Protein AF-A0A959T1G0-F1 (afdb_monomer_lite)

Foldseek 3Di:
DPDPDDDDDDDDAALAADDPVRLVVLLVVLLVCCVPVVDQAAEEEDPSSRDDDLSSLVSNVVSCVVSVHAYAYADALVCQPSNPPHPYYDYDPVSVCSNVVDPPD

pLDDT: mean 91.09, std 10.99, range [45.12, 98.69]

Sequence (105 aa):
ISGHQHIVRVDEETLRPLSPEEEDALLQRFRERLSADRPAVVVIEDYNKGVLTPRAIAGALEACREAGVPVTVDPKKENFFAYTGVALFKPNLKELREGLKTDLA

Structure (mmCIF, N/CA/C/O backbone):
data_AF-A0A959T1G0-F1
#
_entry.id   AF-A0A959T1G0-F1
#
loop_
_atom_site.group_PDB
_atom_site.id
_atom_site.type_symbol
_atom_site.label_atom_id
_atom_site.label_alt_id
_atom_site.label_comp_id
_atom_site.label_asym_id
_atom_site.label_entity_id
_atom_site.label_seq_id
_atom_site.pdbx_PDB_ins_code
_atom_site.Cartn_x
_atom_site.Cartn_y
_atom_site.Cartn_z
_atom_site.occupancy
_atom_site.B_iso_or_equiv
_atom_site.auth_seq_id
_atom_site.auth_comp_id
_atom_site.auth_asym_id
_atom_site.auth_atom_id
_atom_site.pdbx_PDB_model_num
ATOM 1 N N . ILE A 1 1 ? -7.577 -28.711 -37.985 1.00 45.12 1 ILE A N 1
ATOM 2 C CA . ILE A 1 1 ? -6.142 -28.344 -38.014 1.00 45.12 1 ILE A CA 1
ATOM 3 C C . ILE A 1 1 ? -6.087 -26.836 -37.833 1.00 45.12 1 ILE A C 1
ATOM 5 O O . ILE A 1 1 ? -6.418 -26.110 -38.758 1.00 45.12 1 ILE A O 1
ATOM 9 N N . SER A 1 2 ? -5.836 -26.386 -36.602 1.00 48.84 2 SER A N 1
ATOM 10 C CA . SER A 1 2 ? -5.649 -24.966 -36.300 1.00 48.84 2 SER A CA 1
ATOM 11 C C . SER A 1 2 ? -4.286 -24.564 -36.848 1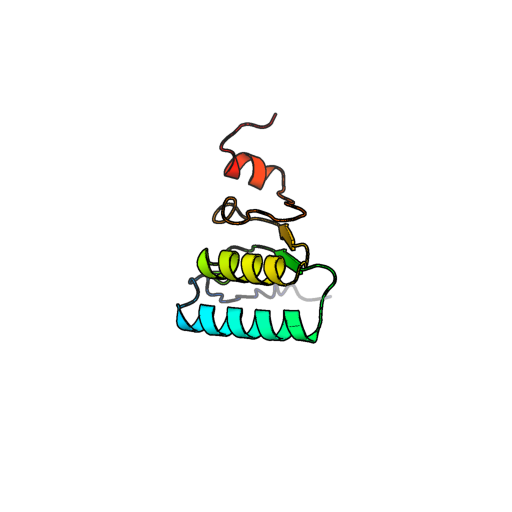.00 48.84 2 SER A C 1
ATOM 13 O O . SER A 1 2 ? -3.281 -25.145 -36.447 1.00 48.84 2 SER A O 1
ATOM 15 N N . GLY A 1 3 ? -4.262 -23.644 -37.810 1.00 54.28 3 GLY A N 1
ATOM 16 C CA . GLY A 1 3 ? -3.025 -23.123 -38.381 1.00 54.28 3 GLY A CA 1
ATOM 17 C C . GLY A 1 3 ? -2.161 -22.470 -37.303 1.00 54.28 3 GLY A C 1
ATOM 18 O O . GLY A 1 3 ? -2.670 -21.829 -36.387 1.00 54.28 3 GLY A O 1
ATOM 19 N N . HIS A 1 4 ? -0.853 -22.666 -37.421 1.00 60.41 4 HIS A N 1
ATOM 20 C CA . HIS A 1 4 ? 0.205 -22.169 -36.546 1.00 60.41 4 HIS A CA 1
ATOM 21 C C . HIS A 1 4 ? 0.347 -20.634 -36.587 1.00 60.41 4 HIS A C 1
ATOM 23 O O . HIS A 1 4 ? 1.380 -20.112 -36.995 1.00 60.41 4 HIS A O 1
ATOM 29 N N . GLN A 1 5 ? -0.684 -19.886 -36.195 1.00 66.56 5 GLN A N 1
ATOM 30 C CA . GLN A 1 5 ? -0.574 -18.445 -35.980 1.00 66.56 5 GLN A CA 1
ATOM 31 C C . GLN A 1 5 ? -0.402 -18.178 -34.488 1.00 66.56 5 GLN A C 1
ATOM 33 O O . GLN A 1 5 ? -1.352 -18.226 -33.711 1.00 66.56 5 GLN A O 1
ATOM 38 N N . HIS A 1 6 ? 0.836 -17.902 -34.081 1.00 71.50 6 HIS A N 1
ATOM 39 C CA . HIS A 1 6 ? 1.092 -17.272 -32.792 1.00 71.50 6 HIS A CA 1
ATOM 40 C C . HIS A 1 6 ? 0.564 -15.836 -32.867 1.00 71.50 6 HIS A C 1
ATOM 42 O O . HIS A 1 6 ? 1.132 -14.997 -33.562 1.00 71.50 6 HIS A O 1
ATOM 48 N N . ILE A 1 7 ? -0.545 -15.561 -32.181 1.00 77.38 7 ILE A N 1
ATOM 49 C CA . ILE A 1 7 ? -1.031 -14.195 -31.986 1.00 77.38 7 ILE A CA 1
ATOM 50 C C . ILE A 1 7 ? -0.140 -13.570 -30.913 1.00 77.38 7 ILE A C 1
ATOM 52 O O . ILE A 1 7 ? -0.236 -13.916 -29.737 1.00 77.38 7 ILE A O 1
ATOM 56 N N . VAL A 1 8 ? 0.762 -12.684 -31.327 1.00 79.88 8 VAL A N 1
ATOM 57 C CA . VAL A 1 8 ? 1.564 -11.879 -30.402 1.00 79.88 8 VAL A CA 1
ATOM 58 C C . VAL A 1 8 ? 0.730 -10.665 -30.007 1.00 79.88 8 VAL A C 1
ATOM 60 O O . VAL A 1 8 ? 0.335 -9.878 -30.866 1.00 79.88 8 VAL A O 1
ATOM 63 N N . ARG A 1 9 ? 0.446 -10.525 -28.710 1.00 84.00 9 ARG A N 1
ATOM 64 C CA . ARG A 1 9 ? -0.153 -9.317 -28.138 1.00 84.00 9 ARG A CA 1
ATOM 65 C C . ARG A 1 9 ? 0.969 -8.401 -27.661 1.00 84.00 9 ARG A C 1
ATOM 67 O O . ARG A 1 9 ? 1.876 -8.858 -26.971 1.00 84.00 9 ARG A O 1
ATOM 74 N N . VAL A 1 10 ? 0.896 -7.131 -28.038 1.00 83.00 10 VAL A N 1
ATOM 75 C CA . VAL A 1 10 ? 1.750 -6.069 -27.500 1.00 83.00 10 VAL A CA 1
ATOM 76 C C . VAL A 1 10 ? 0.834 -5.166 -26.689 1.00 83.00 10 VAL A C 1
ATOM 78 O O . VAL A 1 10 ? -0.057 -4.540 -27.256 1.00 83.00 10 VAL A O 1
ATOM 81 N N . ASP A 1 11 ? 1.014 -5.166 -25.372 1.00 83.88 11 ASP A N 1
ATOM 82 C CA . ASP A 1 11 ? 0.339 -4.232 -24.475 1.00 83.88 11 ASP A CA 1
ATOM 83 C C . ASP A 1 11 ? 1.302 -3.081 -24.173 1.00 83.88 11 ASP A C 1
ATOM 85 O O . ASP A 1 11 ? 2.467 -3.314 -23.841 1.00 83.88 11 ASP A O 1
ATOM 89 N N . GLU A 1 12 ? 0.822 -1.845 -24.285 1.00 86.69 12 GLU A N 1
ATOM 90 C CA . GLU A 1 12 ? 1.540 -0.667 -23.805 1.00 86.69 12 GLU A CA 1
ATOM 91 C C . GLU A 1 12 ? 0.997 -0.278 -22.432 1.00 86.69 12 GLU A C 1
ATOM 93 O O . GLU A 1 12 ? -0.207 -0.096 -22.245 1.00 86.69 12 GLU A O 1
ATOM 98 N N . GLU A 1 13 ? 1.893 -0.146 -21.462 1.00 86.69 13 GLU A N 1
ATOM 99 C CA . GLU A 1 13 ? 1.562 0.264 -20.103 1.00 86.69 13 GLU A CA 1
ATOM 100 C C . GLU A 1 13 ? 2.471 1.405 -19.649 1.00 86.69 13 GLU A C 1
ATOM 102 O O . GLU A 1 13 ? 3.617 1.531 -20.085 1.00 86.69 13 GLU A O 1
ATOM 107 N N . THR A 1 14 ? 1.957 2.247 -18.752 1.00 87.75 14 THR A N 1
ATOM 108 C CA . THR A 1 14 ? 2.746 3.296 -18.110 1.00 87.75 14 THR A CA 1
ATOM 109 C C . THR A 1 14 ? 3.059 2.902 -16.676 1.00 87.75 14 THR A C 1
ATOM 111 O O . THR A 1 14 ? 2.188 2.448 -15.941 1.00 87.75 14 THR A O 1
ATOM 114 N N . LEU A 1 15 ? 4.320 3.081 -16.292 1.00 91.50 15 LEU A N 1
ATOM 115 C CA . LEU A 1 15 ? 4.806 2.862 -14.928 1.00 91.50 15 LEU A CA 1
ATOM 116 C C . LEU A 1 15 ? 5.090 4.187 -14.217 1.00 91.50 15 LEU A C 1
ATOM 118 O O . LEU A 1 15 ? 5.700 4.201 -13.149 1.00 91.50 15 LEU A O 1
ATOM 122 N N . ARG A 1 16 ? 4.711 5.316 -14.836 1.00 94.75 16 ARG A N 1
ATOM 123 C CA . ARG A 1 16 ? 4.974 6.630 -14.259 1.00 94.75 16 ARG A CA 1
ATOM 124 C C . ARG A 1 16 ? 4.235 6.750 -12.921 1.00 94.75 16 ARG A C 1
ATOM 126 O O . ARG A 1 16 ? 3.072 6.349 -12.850 1.00 94.75 16 ARG A O 1
ATOM 133 N N . PRO A 1 17 ? 4.866 7.327 -11.889 1.00 94.81 17 PRO A N 1
ATOM 134 C CA . PRO A 1 17 ? 4.152 7.712 -10.684 1.00 94.81 17 PRO A CA 1
ATOM 135 C C . PRO A 1 17 ? 2.961 8.619 -11.012 1.00 94.81 17 PRO A C 1
ATOM 137 O O . PRO A 1 17 ? 2.999 9.381 -11.990 1.00 94.81 17 PRO A O 1
ATOM 140 N N . LEU A 1 18 ? 1.921 8.544 -10.186 1.00 96.50 18 LEU A N 1
ATOM 141 C CA . LEU A 1 18 ? 0.827 9.511 -10.230 1.00 96.50 18 LEU A CA 1
ATOM 142 C C . LEU A 1 18 ? 1.350 10.933 -9.999 1.00 96.50 18 LEU A C 1
ATOM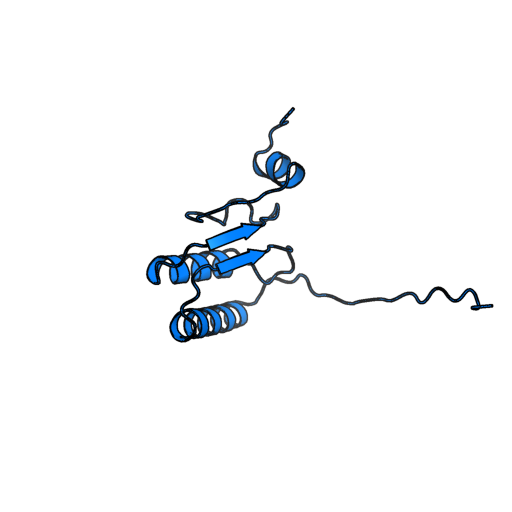 144 O O . LEU A 1 18 ? 2.284 11.151 -9.223 1.00 96.50 18 LEU A O 1
ATOM 148 N N . SER A 1 19 ? 0.740 11.905 -10.675 1.00 97.38 19 SER A N 1
ATOM 149 C CA . SER A 1 19 ? 0.932 13.316 -10.355 1.00 97.38 19 SER A CA 1
ATOM 150 C C . SER A 1 19 ? 0.261 13.656 -9.017 1.00 97.38 19 SER A C 1
ATOM 152 O O . SER A 1 19 ? -0.652 12.943 -8.591 1.00 97.38 19 SER A O 1
ATOM 154 N N . PRO A 1 20 ? 0.646 14.761 -8.358 1.00 97.62 20 PRO A N 1
ATOM 155 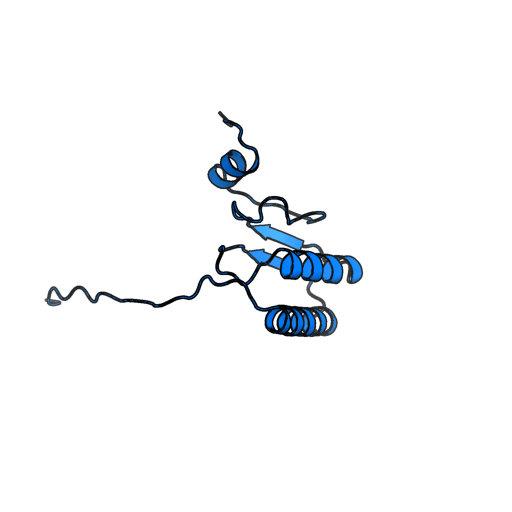C CA . PRO A 1 20 ? 0.006 15.190 -7.117 1.00 97.62 20 PRO A CA 1
ATOM 156 C C . PRO A 1 20 ? -1.522 15.313 -7.212 1.00 97.62 20 PRO A C 1
ATOM 158 O O . PRO A 1 20 ? -2.222 14.955 -6.269 1.00 97.62 20 PRO A O 1
ATOM 161 N N . GLU A 1 21 ? -2.038 15.773 -8.352 1.00 98.19 21 GLU A N 1
ATOM 162 C CA . GLU A 1 21 ? -3.472 15.926 -8.613 1.00 98.19 21 GLU A CA 1
ATOM 163 C C . GLU A 1 21 ? -4.169 14.570 -8.789 1.00 98.19 21 GLU A C 1
ATOM 165 O O . GLU A 1 21 ? -5.291 14.378 -8.319 1.00 98.19 21 GLU A O 1
ATOM 170 N N . GLU A 1 22 ? -3.503 13.614 -9.447 1.00 98.06 22 GLU A N 1
ATOM 171 C CA . GLU A 1 22 ? -3.990 12.239 -9.588 1.00 98.06 22 GLU A CA 1
ATOM 172 C C . GLU A 1 22 ? -4.026 11.523 -8.227 1.00 98.06 22 GLU A C 1
ATOM 174 O O . GLU A 1 22 ? -4.994 10.821 -7.927 1.00 98.06 22 GLU A O 1
ATOM 179 N N . GLU A 1 23 ? -3.014 11.735 -7.378 1.00 98.31 23 GLU A N 1
ATOM 180 C CA . GLU A 1 23 ? -2.984 11.226 -6.001 1.00 98.31 23 GLU A CA 1
ATOM 181 C C . GLU A 1 23 ? -4.135 11.793 -5.163 1.00 98.31 23 GLU A C 1
ATOM 183 O O . GLU A 1 23 ? -4.812 11.042 -4.458 1.00 98.31 23 GLU A O 1
ATOM 188 N N . ASP A 1 24 ? -4.382 13.103 -5.248 1.00 98.44 24 ASP A N 1
ATOM 189 C CA . ASP A 1 24 ? -5.466 13.754 -4.512 1.00 98.44 24 ASP A CA 1
ATOM 190 C C . ASP A 1 24 ? -6.836 13.234 -4.954 1.00 98.44 24 ASP A C 1
ATOM 192 O O . ASP A 1 24 ? -7.665 12.876 -4.111 1.00 98.44 24 ASP A O 1
ATOM 196 N N . ALA A 1 25 ? -7.051 13.096 -6.265 1.00 98.56 25 ALA A N 1
ATOM 197 C CA . ALA A 1 25 ? -8.273 12.515 -6.806 1.00 98.56 25 ALA A CA 1
ATOM 198 C C . ALA A 1 25 ? -8.466 11.058 -6.348 1.00 98.56 25 ALA A C 1
ATOM 200 O O . ALA A 1 25 ? -9.563 10.686 -5.919 1.00 98.56 25 ALA A O 1
ATOM 201 N N . LEU A 1 26 ? -7.409 10.238 -6.390 1.00 98.44 26 LEU A N 1
ATOM 202 C CA . LEU A 1 26 ? -7.440 8.850 -5.928 1.00 98.44 26 LEU A CA 1
ATOM 203 C C . LEU A 1 26 ? -7.805 8.768 -4.442 1.00 98.44 26 LEU A C 1
ATOM 205 O O . LEU A 1 26 ? -8.732 8.046 -4.071 1.00 98.44 26 LEU A O 1
ATOM 209 N N . LEU A 1 27 ? -7.100 9.517 -3.593 1.00 98.69 27 LEU A N 1
ATOM 210 C CA . LEU A 1 27 ? -7.299 9.498 -2.146 1.00 98.69 27 LEU A CA 1
ATOM 211 C C . LEU A 1 27 ? -8.669 10.048 -1.747 1.00 98.69 27 LEU A C 1
ATOM 213 O O . LEU A 1 27 ? -9.282 9.538 -0.808 1.00 98.69 27 LEU A O 1
ATOM 217 N N . GLN A 1 28 ? -9.178 11.060 -2.451 1.00 98.56 28 GLN A N 1
ATOM 218 C CA . GLN A 1 28 ? -10.537 11.548 -2.243 1.00 98.56 28 GLN A CA 1
ATOM 219 C C . GLN A 1 28 ? -11.556 10.435 -2.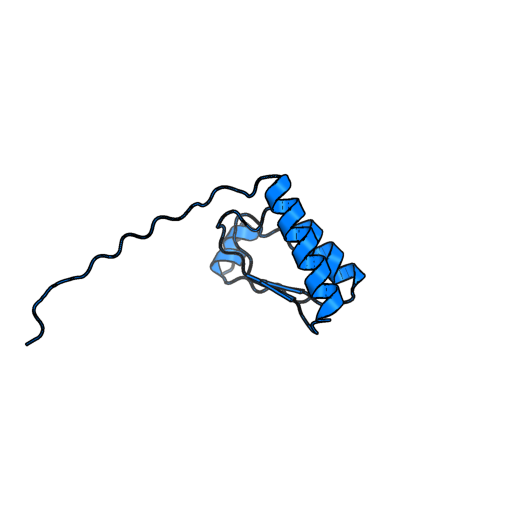513 1.00 98.56 28 GLN A C 1
ATOM 221 O O . GLN A 1 28 ? -12.364 10.116 -1.639 1.00 98.56 28 GLN A O 1
ATOM 226 N N . ARG A 1 29 ? -11.491 9.797 -3.689 1.00 98.56 29 ARG A N 1
ATOM 227 C CA . ARG A 1 29 ? -12.424 8.716 -4.043 1.00 98.56 29 ARG A CA 1
ATOM 228 C C . ARG A 1 29 ? -12.292 7.516 -3.122 1.00 98.56 29 ARG A C 1
ATOM 230 O O . ARG A 1 29 ? -13.302 6.928 -2.747 1.00 98.56 29 ARG A O 1
ATOM 237 N N . PHE A 1 30 ? -11.075 7.179 -2.712 1.00 98.56 30 PHE A N 1
ATOM 238 C CA . PHE A 1 30 ? -10.840 6.120 -1.742 1.00 98.56 30 PHE A CA 1
ATOM 239 C C . PHE A 1 30 ? -11.567 6.395 -0.418 1.00 98.56 30 PHE A C 1
ATOM 241 O O . PHE A 1 30 ? -12.308 5.535 0.054 1.00 98.56 30 PHE A O 1
ATOM 248 N N . ARG A 1 31 ? -11.437 7.608 0.144 1.00 98.62 31 ARG A N 1
ATOM 249 C CA . ARG A 1 31 ? -12.127 8.001 1.387 1.00 98.62 31 ARG A CA 1
ATOM 250 C C . ARG A 1 31 ? -13.649 7.984 1.246 1.00 98.62 31 ARG A C 1
ATOM 252 O O . ARG A 1 31 ? -14.332 7.489 2.140 1.00 98.62 31 ARG A O 1
ATOM 259 N N . GLU A 1 32 ? -14.175 8.479 0.124 1.00 98.44 32 GLU A N 1
ATOM 260 C CA . GLU A 1 32 ? -15.614 8.443 -0.171 1.00 98.44 32 GLU A CA 1
ATOM 261 C C . GLU A 1 32 ? -16.152 7.003 -0.149 1.00 98.44 32 GLU A C 1
ATOM 263 O O . GLU A 1 32 ? -17.166 6.729 0.493 1.00 98.44 32 GLU A O 1
ATOM 268 N N . ARG A 1 33 ? -15.450 6.064 -0.799 1.00 98.31 33 ARG A N 1
ATOM 269 C CA . ARG A 1 33 ? -15.852 4.648 -0.844 1.00 98.31 33 ARG A CA 1
ATOM 270 C C . ARG A 1 33 ? -15.676 3.953 0.498 1.00 98.31 33 ARG A C 1
ATOM 272 O O . ARG A 1 33 ? -16.580 3.245 0.926 1.00 98.31 3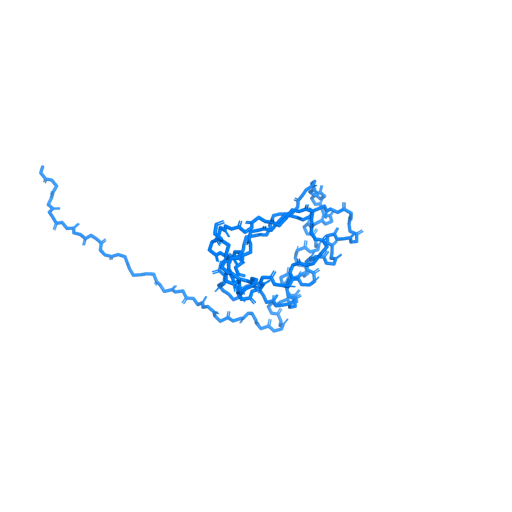3 ARG A O 1
ATOM 279 N N . LEU A 1 34 ? -14.577 4.215 1.203 1.00 98.38 34 LEU A N 1
ATOM 280 C CA . LEU A 1 34 ? -14.339 3.675 2.541 1.00 98.38 34 LEU A CA 1
ATOM 281 C C . LEU A 1 34 ? -15.475 4.050 3.508 1.00 98.38 34 LEU A C 1
ATOM 283 O O . LEU A 1 34 ? -15.977 3.191 4.232 1.00 98.38 34 LEU A O 1
ATOM 287 N N . SER A 1 35 ? -15.913 5.313 3.483 1.00 97.56 35 SER A N 1
ATOM 288 C CA . SER A 1 35 ? -17.000 5.808 4.335 1.00 97.56 35 SER A CA 1
ATOM 289 C C . SER A 1 35 ? -18.375 5.271 3.924 1.00 97.56 35 SER A C 1
ATOM 291 O O . SER A 1 35 ? -19.166 4.893 4.789 1.00 97.56 35 SER A O 1
ATOM 293 N N . ALA A 1 36 ? -18.661 5.212 2.620 1.00 98.12 36 ALA A N 1
ATOM 294 C CA . ALA A 1 36 ? -19.950 4.745 2.114 1.00 98.12 36 ALA A CA 1
ATOM 295 C C . ALA A 1 36 ? -20.139 3.231 2.308 1.00 98.12 36 ALA A C 1
ATOM 297 O O . ALA A 1 36 ? -21.175 2.791 2.813 1.00 98.12 36 ALA A O 1
ATOM 298 N N . ASP A 1 37 ? -19.126 2.448 1.938 1.00 97.81 37 ASP A N 1
ATOM 299 C CA . ASP A 1 37 ? -19.221 0.992 1.854 1.00 97.81 37 ASP A CA 1
ATOM 300 C C . ASP A 1 37 ? -18.891 0.314 3.196 1.00 97.81 37 ASP A C 1
ATOM 302 O O . ASP A 1 37 ? -19.380 -0.784 3.457 1.00 97.81 37 ASP A O 1
ATOM 306 N N . ARG A 1 38 ? -18.108 0.972 4.070 1.00 96.81 38 ARG A N 1
ATOM 307 C CA . ARG A 1 38 ? -17.668 0.462 5.387 1.00 96.81 38 ARG A CA 1
ATOM 308 C C . ARG A 1 38 ? -17.151 -0.983 5.312 1.00 96.81 38 ARG A C 1
ATOM 310 O O . ARG A 1 38 ? -17.695 -1.873 5.973 1.00 96.81 38 ARG A O 1
ATOM 317 N N . PRO A 1 39 ? -16.125 -1.240 4.484 1.00 98.12 39 PRO A N 1
ATOM 318 C CA . PRO A 1 39 ? -15.601 -2.584 4.313 1.00 98.12 39 PRO A CA 1
ATOM 319 C C . PRO A 1 39 ? -15.012 -3.113 5.624 1.00 98.12 39 PRO A C 1
ATOM 321 O O . PRO A 1 39 ? -14.432 -2.368 6.410 1.00 98.12 39 PRO A O 1
ATOM 324 N N . ALA A 1 40 ? -15.113 -4.425 5.835 1.00 98.31 40 ALA A N 1
ATOM 325 C CA . ALA A 1 40 ? -14.501 -5.080 6.992 1.00 98.31 40 ALA A CA 1
ATOM 326 C C . ALA A 1 40 ? -12.964 -5.138 6.906 1.00 98.31 40 ALA A C 1
ATOM 328 O O . ALA A 1 40 ? -12.298 -5.296 7.924 1.00 98.31 40 ALA A O 1
ATOM 329 N N . VAL A 1 41 ? -12.403 -5.049 5.696 1.00 98.00 41 VAL A N 1
ATOM 330 C CA . VAL A 1 41 ? -10.963 -5.093 5.426 1.00 98.00 41 VAL A CA 1
ATOM 331 C C . VAL A 1 41 ? -10.657 -4.364 4.118 1.00 98.00 41 VAL A C 1
ATOM 333 O O . VAL A 1 41 ? -11.471 -4.380 3.194 1.00 98.00 41 VAL A O 1
ATOM 336 N N . VAL A 1 42 ? -9.472 -3.764 4.023 1.00 98.44 42 VAL A N 1
ATOM 337 C CA . VAL A 1 42 ? -8.911 -3.245 2.768 1.00 98.44 42 VAL A CA 1
ATOM 338 C C . VAL A 1 42 ? -7.707 -4.089 2.363 1.00 98.44 42 VAL A C 1
ATOM 340 O O . 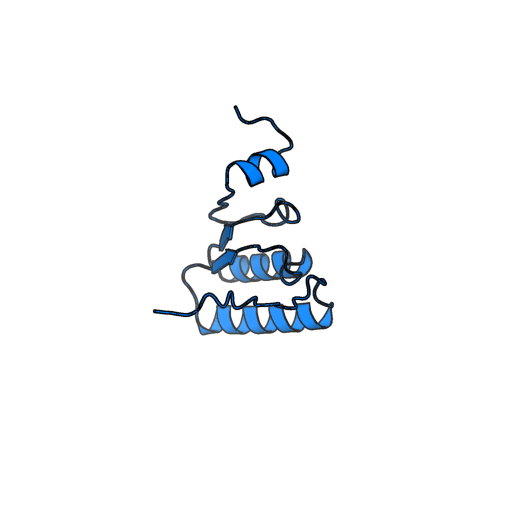VAL A 1 42 ? -6.828 -4.365 3.179 1.00 98.44 42 VAL A O 1
ATOM 343 N N . VAL A 1 43 ? -7.655 -4.478 1.090 1.00 97.88 43 VAL A N 1
ATOM 344 C CA . VAL A 1 43 ? -6.533 -5.221 0.506 1.00 97.88 43 VAL A CA 1
ATOM 345 C C . VAL A 1 43 ? -5.763 -4.294 -0.428 1.00 97.88 43 VAL A C 1
ATOM 347 O O . VAL A 1 43 ? -6.355 -3.704 -1.330 1.00 97.88 43 VAL A O 1
ATOM 350 N N . ILE A 1 44 ? -4.454 -4.171 -0.212 1.00 97.25 44 ILE A N 1
ATOM 351 C CA . ILE A 1 44 ? -3.539 -3.460 -1.108 1.00 97.25 44 ILE A CA 1
ATOM 352 C C . ILE A 1 44 ? -2.597 -4.483 -1.733 1.00 97.25 44 ILE A C 1
ATOM 354 O O . ILE A 1 44 ? -1.837 -5.151 -1.032 1.00 97.25 44 ILE A O 1
ATOM 358 N N . GLU A 1 45 ? -2.630 -4.577 -3.056 1.00 95.25 45 GLU A N 1
ATOM 359 C CA . GLU A 1 45 ? -1.671 -5.358 -3.829 1.00 95.25 45 GLU A CA 1
ATOM 360 C C . GLU A 1 45 ? -0.755 -4.409 -4.590 1.00 95.25 45 GLU A C 1
ATOM 362 O O . GLU A 1 45 ? -1.208 -3.641 -5.444 1.00 95.25 45 GLU A O 1
ATOM 367 N N . ASP A 1 46 ? 0.535 -4.448 -4.265 1.00 93.81 46 ASP A N 1
ATOM 368 C CA . ASP A 1 46 ? 1.523 -3.633 -4.946 1.00 93.81 46 ASP A CA 1
ATOM 369 C C . ASP A 1 46 ? 2.050 -4.336 -6.195 1.00 93.81 46 ASP A C 1
ATOM 371 O O . ASP A 1 46 ? 2.532 -5.467 -6.157 1.00 93.81 46 ASP A O 1
ATOM 375 N N . TYR A 1 47 ? 1.963 -3.646 -7.328 1.00 89.94 47 TYR A N 1
ATOM 376 C CA . TYR A 1 47 ? 2.462 -4.120 -8.616 1.00 89.94 47 TYR A CA 1
ATOM 377 C C . TYR A 1 47 ? 3.588 -3.234 -9.172 1.00 89.94 47 TYR A C 1
ATOM 379 O O . TYR A 1 47 ? 4.035 -3.481 -10.293 1.00 89.94 47 TYR A O 1
ATOM 387 N N . ASN A 1 48 ? 4.043 -2.210 -8.430 1.00 89.12 48 ASN A N 1
ATOM 388 C CA . ASN A 1 48 ? 4.994 -1.188 -8.895 1.00 89.12 48 ASN A CA 1
ATOM 389 C C . ASN A 1 48 ? 4.602 -0.567 -10.257 1.00 89.12 48 ASN A C 1
ATOM 391 O O . ASN A 1 48 ? 5.436 -0.357 -11.134 1.00 89.12 48 ASN A O 1
ATOM 395 N N . LYS A 1 49 ? 3.307 -0.282 -10.458 1.00 91.31 49 LYS A N 1
ATOM 396 C CA . LYS A 1 49 ? 2.771 0.333 -11.695 1.00 91.31 49 LYS A CA 1
ATOM 397 C C . LYS A 1 49 ? 2.578 1.852 -11.593 1.00 91.31 49 LYS A C 1
ATOM 399 O O . LYS A 1 49 ? 1.842 2.434 -12.376 1.00 91.31 49 LYS A O 1
ATOM 404 N N . GLY A 1 50 ? 3.187 2.493 -10.595 1.00 92.81 50 GLY A N 1
ATOM 405 C CA . GLY A 1 50 ? 3.139 3.949 -10.404 1.00 92.81 50 GLY A CA 1
ATOM 406 C C . GLY A 1 50 ? 1.923 4.493 -9.639 1.00 92.81 50 GLY A C 1
ATOM 407 O O . GLY A 1 50 ? 1.961 5.634 -9.191 1.00 92.81 50 GLY A O 1
ATOM 408 N N . VAL A 1 51 ? 0.879 3.685 -9.411 1.00 95.50 51 VAL A N 1
ATOM 409 C CA . VAL A 1 51 ? -0.311 4.084 -8.625 1.00 95.50 51 VAL A CA 1
ATOM 410 C C . VAL A 1 51 ? 0.002 4.229 -7.133 1.00 95.50 51 VAL A C 1
ATOM 412 O O . VAL A 1 51 ? -0.402 5.197 -6.493 1.00 95.50 51 VAL A O 1
ATOM 415 N N . LEU A 1 52 ? 0.725 3.261 -6.567 1.00 96.62 52 LEU A N 1
ATOM 416 C CA . LEU A 1 52 ? 1.062 3.217 -5.144 1.00 96.62 52 LEU A CA 1
ATOM 417 C C . LEU A 1 52 ? 2.355 3.989 -4.888 1.00 96.62 52 LEU A C 1
ATOM 419 O O . LEU A 1 52 ? 3.427 3.420 -4.697 1.00 96.62 52 LEU A O 1
ATOM 423 N N . THR A 1 53 ? 2.246 5.313 -4.921 1.00 96.12 53 THR A N 1
ATOM 424 C CA . THR A 1 53 ? 3.311 6.206 -4.462 1.00 96.12 53 THR A CA 1
ATOM 425 C C . THR A 1 53 ? 3.374 6.212 -2.928 1.00 96.12 53 THR A C 1
ATOM 427 O O . THR A 1 53 ? 2.383 5.880 -2.266 1.00 96.12 53 THR A O 1
ATOM 430 N N . PRO A 1 54 ? 4.485 6.658 -2.313 1.00 95.44 54 PRO A N 1
ATOM 431 C CA . PRO A 1 54 ? 4.559 6.801 -0.858 1.00 95.44 54 PRO A CA 1
ATOM 432 C C . PRO A 1 54 ? 3.432 7.664 -0.264 1.00 95.44 54 PRO A C 1
ATOM 434 O O . PRO A 1 54 ? 2.924 7.349 0.812 1.00 95.44 54 PRO A O 1
ATOM 437 N N . ARG A 1 55 ? 2.998 8.719 -0.973 1.00 96.75 55 ARG A N 1
ATOM 438 C CA . ARG A 1 55 ? 1.890 9.589 -0.544 1.00 96.75 55 ARG A CA 1
ATOM 439 C C . ARG A 1 55 ? 0.540 8.883 -0.649 1.00 96.75 55 ARG A C 1
ATOM 441 O O . ARG A 1 55 ? -0.244 8.959 0.297 1.00 96.75 55 ARG A O 1
ATOM 448 N N . ALA A 1 56 ? 0.282 8.168 -1.745 1.00 98.00 56 ALA A N 1
ATOM 449 C CA . ALA A 1 56 ? -0.941 7.385 -1.904 1.00 98.00 56 ALA A CA 1
ATOM 450 C C . ALA A 1 56 ? -1.050 6.281 -0.836 1.00 98.00 56 ALA A C 1
ATOM 452 O O . ALA A 1 56 ? -2.102 6.126 -0.216 1.00 98.00 56 ALA A O 1
ATOM 453 N N . ILE A 1 57 ? 0.050 5.569 -0.560 1.00 98.00 57 ILE A N 1
ATOM 454 C CA . ILE A 1 57 ? 0.110 4.538 0.486 1.00 98.00 57 ILE A CA 1
ATOM 455 C C . ILE A 1 57 ? -0.186 5.156 1.854 1.00 98.00 57 ILE A C 1
ATOM 457 O O . ILE A 1 57 ? -1.114 4.718 2.532 1.00 98.00 57 ILE A O 1
ATOM 461 N N . ALA A 1 58 ? 0.553 6.197 2.249 1.00 97.94 58 ALA A N 1
ATOM 462 C CA . ALA A 1 58 ? 0.376 6.829 3.554 1.00 97.94 58 ALA A CA 1
ATOM 463 C C . ALA A 1 58 ? -1.057 7.352 3.752 1.00 97.94 58 ALA A C 1
ATOM 465 O O . ALA A 1 58 ? -1.673 7.080 4.782 1.00 97.94 58 ALA A O 1
ATOM 466 N N . GLY A 1 59 ? -1.616 8.033 2.745 1.00 98.12 59 GLY A N 1
ATOM 467 C CA . GLY A 1 59 ? -2.972 8.576 2.809 1.00 98.12 59 GLY A CA 1
ATOM 468 C C . GLY A 1 59 ? -4.059 7.501 2.895 1.00 98.12 59 GLY A C 1
ATOM 469 O O . GLY A 1 59 ? -5.036 7.677 3.625 1.00 98.12 59 GLY A O 1
ATOM 470 N N . ALA A 1 60 ? -3.896 6.377 2.189 1.00 98.38 60 ALA A N 1
ATOM 471 C CA . ALA A 1 60 ? -4.837 5.260 2.260 1.00 98.38 60 ALA A CA 1
ATOM 472 C C . ALA A 1 60 ? -4.783 4.554 3.624 1.00 98.38 60 ALA A C 1
ATOM 474 O O . ALA A 1 60 ? -5.829 4.267 4.210 1.00 98.38 60 ALA A O 1
ATOM 475 N N . LEU A 1 61 ? -3.577 4.313 4.154 1.00 98.44 61 LEU A N 1
ATOM 476 C CA . LEU A 1 61 ? -3.386 3.697 5.470 1.00 98.44 61 LEU A CA 1
ATOM 477 C C . LEU A 1 61 ? -3.931 4.579 6.596 1.00 98.44 61 LEU A C 1
ATOM 479 O O . LEU A 1 61 ? -4.595 4.072 7.500 1.00 98.44 61 LEU A O 1
ATOM 483 N N . GLU A 1 62 ? -3.706 5.892 6.526 1.00 98.38 62 GLU A N 1
ATOM 484 C CA . GLU A 1 62 ? -4.263 6.846 7.483 1.00 98.38 62 GLU A CA 1
ATOM 485 C C . GLU A 1 62 ? -5.795 6.833 7.470 1.00 98.38 62 GLU A C 1
ATOM 487 O O . GLU A 1 62 ? -6.403 6.683 8.529 1.00 98.38 62 GLU A O 1
ATOM 492 N N . ALA A 1 63 ? -6.413 6.886 6.286 1.00 98.38 63 ALA A N 1
ATOM 493 C CA . ALA A 1 63 ? -7.868 6.825 6.160 1.00 98.38 63 ALA A CA 1
ATOM 494 C C . ALA A 1 63 ? -8.449 5.518 6.732 1.00 98.38 63 ALA A C 1
ATOM 496 O O . ALA A 1 63 ? -9.458 5.539 7.436 1.00 98.38 63 ALA A O 1
ATOM 497 N N . CYS A 1 64 ? -7.799 4.376 6.478 1.00 98.44 64 CYS A N 1
ATOM 498 C CA . CYS A 1 64 ? -8.219 3.089 7.041 1.00 98.44 64 CYS A CA 1
ATOM 499 C C . CYS A 1 64 ? -8.086 3.062 8.565 1.00 98.44 64 CYS A C 1
ATOM 501 O O . CYS A 1 64 ? -8.996 2.600 9.253 1.00 98.44 64 CYS A O 1
ATOM 503 N N . ARG A 1 65 ? -6.982 3.598 9.099 1.00 98.06 65 ARG A N 1
ATOM 504 C CA . ARG A 1 65 ? -6.744 3.711 10.541 1.00 98.06 65 ARG A CA 1
ATOM 505 C C . ARG A 1 65 ? -7.821 4.555 11.219 1.00 98.06 65 ARG A C 1
ATOM 507 O O . ARG A 1 65 ? -8.349 4.134 12.243 1.00 98.06 65 ARG A O 1
ATOM 514 N N . GLU A 1 66 ? -8.159 5.712 10.655 1.00 97.81 66 GLU A N 1
ATOM 515 C CA . GLU A 1 66 ? -9.218 6.591 11.174 1.00 97.81 66 GLU A CA 1
ATOM 516 C C . GLU A 1 66 ? -10.594 5.918 11.148 1.00 97.81 66 GLU A C 1
ATOM 518 O O . GLU A 1 66 ? -11.377 6.070 12.084 1.00 97.81 66 GLU A O 1
ATOM 523 N N . ALA A 1 67 ? -10.870 5.123 10.112 1.00 97.69 67 ALA A N 1
ATOM 524 C CA . ALA A 1 67 ? -12.103 4.352 9.994 1.00 97.69 67 ALA A CA 1
ATOM 525 C C . ALA A 1 67 ? -12.120 3.065 10.847 1.00 97.69 67 ALA A C 1
ATOM 527 O O . ALA A 1 67 ? -13.148 2.391 10.906 1.00 97.69 67 ALA A O 1
ATOM 528 N N . GLY A 1 68 ? -11.002 2.696 11.485 1.00 97.94 68 GLY A N 1
ATOM 529 C CA . GLY A 1 68 ? -10.865 1.439 12.225 1.00 97.94 68 GLY A CA 1
ATOM 530 C C . GLY A 1 68 ? -10.901 0.186 11.340 1.00 97.94 68 GLY A C 1
ATOM 531 O O . GLY A 1 68 ? -11.230 -0.894 11.828 1.00 97.94 68 GLY A O 1
ATOM 532 N N . VAL A 1 69 ? -10.584 0.316 10.048 1.00 98.56 69 VAL A N 1
ATOM 533 C CA . VAL A 1 69 ? -10.605 -0.787 9.080 1.00 98.56 69 VAL A CA 1
ATOM 534 C C . VAL A 1 69 ? -9.199 -1.388 8.952 1.00 98.56 69 VAL A C 1
ATOM 536 O O . VAL A 1 69 ? -8.261 -0.670 8.597 1.00 98.56 69 VAL A O 1
ATOM 539 N N . PRO A 1 70 ? -9.009 -2.694 9.218 1.00 98.25 70 PRO A N 1
ATOM 540 C CA . PRO A 1 70 ? -7.713 -3.340 9.061 1.00 98.25 70 PRO A CA 1
ATOM 541 C C . PRO A 1 70 ? -7.289 -3.392 7.589 1.00 98.25 70 PRO A C 1
ATOM 543 O O . PRO A 1 70 ? -8.107 -3.593 6.689 1.00 98.25 70 PRO A O 1
ATOM 546 N N . VAL A 1 71 ? -5.983 -3.266 7.358 1.00 98.56 71 VAL A N 1
ATOM 547 C CA . VAL A 1 71 ? -5.384 -3.329 6.019 1.00 98.56 71 VAL A CA 1
ATOM 548 C C . VAL A 1 71 ? -4.498 -4.561 5.895 1.00 98.56 71 VAL A C 1
ATOM 550 O O . VAL A 1 71 ? -3.698 -4.845 6.789 1.00 98.56 71 VAL A O 1
ATOM 553 N N . THR A 1 72 ? -4.613 -5.274 4.779 1.00 98.12 72 THR A N 1
ATOM 554 C CA . THR A 1 72 ? -3.698 -6.353 4.394 1.00 98.12 72 THR A CA 1
ATOM 555 C C . THR A 1 72 ? -2.916 -5.953 3.154 1.00 98.12 72 THR A C 1
ATOM 557 O O . THR A 1 72 ? -3.501 -5.399 2.222 1.00 98.12 72 THR A O 1
ATOM 560 N N . VAL A 1 73 ? -1.623 -6.264 3.119 1.00 97.44 73 VAL A N 1
ATOM 561 C CA . VAL A 1 73 ? -0.728 -5.836 2.041 1.00 97.44 73 VAL A CA 1
ATOM 562 C C . VAL A 1 73 ? 0.021 -7.014 1.427 1.00 97.44 73 VAL A C 1
ATOM 564 O O . VAL A 1 73 ? 0.625 -7.810 2.153 1.00 97.44 73 VAL A O 1
ATOM 567 N N . ASP A 1 74 ? 0.038 -7.068 0.095 1.00 95.06 74 ASP A N 1
ATOM 568 C CA . ASP A 1 74 ? 1.019 -7.810 -0.703 1.00 95.06 74 ASP A CA 1
ATOM 569 C C . ASP A 1 74 ? 2.080 -6.827 -1.244 1.00 95.06 74 ASP A C 1
ATOM 571 O O . ASP A 1 74 ? 1.793 -6.074 -2.180 1.00 95.06 74 ASP A O 1
ATOM 575 N N . PRO A 1 75 ? 3.260 -6.729 -0.604 1.00 92.88 75 PRO A N 1
ATOM 576 C CA . PRO A 1 75 ? 4.225 -5.674 -0.882 1.00 92.88 75 PRO A CA 1
ATOM 577 C C . PRO A 1 75 ? 5.093 -5.982 -2.105 1.00 92.88 75 PRO A C 1
ATOM 579 O O . PRO A 1 75 ? 5.340 -7.131 -2.465 1.00 92.88 75 PRO A O 1
ATOM 582 N N . LYS A 1 76 ? 5.700 -4.937 -2.670 1.00 91.56 76 LYS A N 1
ATOM 583 C CA . LYS A 1 76 ? 6.833 -5.059 -3.595 1.00 91.56 76 LYS A CA 1
ATOM 584 C C . LYS A 1 76 ? 8.058 -4.360 -3.050 1.00 91.56 76 LYS A C 1
ATOM 586 O O . LYS A 1 76 ? 7.993 -3.581 -2.103 1.00 91.56 76 LYS A O 1
ATOM 591 N N . LYS A 1 77 ? 9.199 -4.656 -3.671 1.00 84.19 77 LYS A N 1
ATOM 592 C CA . LYS A 1 77 ? 10.519 -4.194 -3.238 1.00 84.19 77 LYS A CA 1
ATOM 593 C C . LYS A 1 77 ? 10.598 -2.677 -3.038 1.00 84.19 77 LYS A C 1
ATOM 595 O O . LYS A 1 77 ? 11.188 -2.237 -2.059 1.00 84.19 77 LYS A O 1
ATOM 600 N N . GLU A 1 78 ? 10.032 -1.892 -3.952 1.00 85.19 78 GLU A N 1
ATOM 601 C CA . GLU A 1 78 ? 10.161 -0.424 -3.937 1.00 85.19 78 GLU A CA 1
ATOM 602 C C . GLU A 1 78 ? 9.485 0.208 -2.717 1.00 85.19 78 GLU A C 1
ATOM 604 O O . GLU A 1 78 ? 10.070 1.072 -2.069 1.00 85.19 78 GLU A O 1
ATOM 609 N N . ASN A 1 79 ? 8.306 -0.290 -2.349 1.00 89.44 79 ASN A N 1
ATOM 610 C CA . ASN A 1 79 ? 7.499 0.249 -1.258 1.00 89.44 79 ASN A CA 1
ATOM 611 C C . ASN A 1 79 ? 7.513 -0.626 -0.001 1.00 89.44 79 ASN A C 1
ATOM 613 O O . ASN A 1 79 ? 6.689 -0.435 0.889 1.00 89.44 79 ASN A O 1
ATOM 617 N N . PHE A 1 80 ? 8.432 -1.588 0.102 1.00 90.25 80 PHE A N 1
ATOM 618 C CA . PHE A 1 80 ? 8.411 -2.619 1.144 1.00 90.25 80 PHE A CA 1
ATOM 619 C C . PHE A 1 80 ? 8.268 -2.044 2.565 1.00 90.25 80 PHE A C 1
ATOM 621 O O . PHE A 1 80 ? 7.526 -2.580 3.382 1.00 90.25 80 PHE A O 1
ATOM 628 N N . PHE A 1 81 ? 8.928 -0.915 2.838 1.00 92.75 81 PHE A N 1
ATOM 629 C CA . PHE A 1 81 ? 8.897 -0.232 4.136 1.00 92.75 81 PHE A CA 1
ATOM 630 C C . PHE A 1 81 ? 7.829 0.867 4.262 1.00 92.75 81 PHE A C 1
ATOM 632 O O . PHE A 1 81 ? 7.681 1.443 5.336 1.00 92.75 81 PHE A O 1
ATOM 639 N N . ALA A 1 82 ? 7.086 1.174 3.196 1.00 93.94 82 ALA A N 1
ATOM 640 C CA . ALA A 1 82 ? 6.035 2.193 3.218 1.00 93.94 82 ALA A CA 1
ATOM 641 C C . ALA A 1 82 ? 4.780 1.719 3.976 1.00 93.94 82 ALA A C 1
ATOM 643 O O . ALA A 1 82 ? 4.025 2.527 4.517 1.00 93.94 82 ALA A O 1
ATOM 644 N N . TYR A 1 83 ? 4.566 0.404 4.043 1.00 95.19 83 TYR A N 1
ATOM 645 C CA . TYR A 1 83 ? 3.386 -0.205 4.649 1.00 95.19 83 TYR A CA 1
ATOM 646 C C . TYR A 1 83 ? 3.561 -0.410 6.156 1.00 95.19 83 TYR A C 1
ATOM 648 O O . TYR A 1 83 ? 3.944 -1.483 6.620 1.00 95.19 83 TYR A O 1
ATOM 656 N N . THR A 1 84 ? 3.273 0.630 6.936 1.00 93.94 84 THR A N 1
ATOM 657 C CA . THR A 1 84 ? 3.364 0.590 8.404 1.00 93.94 84 THR A CA 1
ATOM 658 C C . THR A 1 84 ? 1.982 0.507 9.056 1.00 93.94 84 THR A C 1
ATOM 660 O O . THR A 1 84 ? 1.004 1.029 8.530 1.00 93.94 84 THR A O 1
ATOM 663 N N . GLY A 1 85 ? 1.878 -0.180 10.200 1.00 94.12 85 GLY A N 1
ATOM 664 C CA . GLY A 1 85 ? 0.617 -0.292 10.950 1.00 94.12 85 GLY A CA 1
ATOM 665 C C . GLY A 1 85 ? -0.469 -1.152 10.289 1.00 94.12 85 GLY A C 1
ATOM 666 O O . GLY A 1 85 ? -1.637 -1.043 10.655 1.00 94.12 85 GLY A O 1
ATOM 667 N N . VAL A 1 86 ? -0.104 -1.998 9.323 1.00 97.31 86 VAL A N 1
ATOM 668 C CA . VAL A 1 86 ? -1.033 -2.908 8.635 1.00 97.31 86 VAL A CA 1
ATOM 669 C C . VAL A 1 86 ? -1.290 -4.168 9.463 1.00 97.31 86 VAL A C 1
ATOM 671 O O . VAL A 1 86 ? -0.423 -4.620 10.210 1.00 97.31 86 VAL A O 1
ATOM 674 N N . ALA A 1 87 ? -2.481 -4.751 9.330 1.00 97.62 87 ALA A N 1
ATOM 675 C CA . ALA A 1 87 ? -2.888 -5.933 10.091 1.00 97.62 87 ALA A CA 1
ATOM 676 C C . ALA A 1 87 ? -2.212 -7.218 9.590 1.00 97.62 87 ALA A C 1
ATOM 678 O O . ALA A 1 87 ? -1.928 -8.120 10.376 1.00 97.62 87 ALA A O 1
ATOM 679 N N . LEU A 1 88 ? -1.943 -7.301 8.284 1.00 97.25 88 LEU A N 1
ATOM 680 C CA . LEU A 1 88 ? -1.223 -8.412 7.670 1.00 97.25 88 LEU A CA 1
ATOM 681 C C . LEU A 1 88 ? -0.281 -7.889 6.590 1.00 97.25 88 LEU A C 1
ATOM 683 O O . LEU A 1 88 ? -0.708 -7.205 5.663 1.00 97.25 88 LEU A O 1
ATOM 687 N N . PHE A 1 89 ? 0.985 -8.273 6.688 1.00 96.00 89 PHE A N 1
ATOM 688 C CA . PHE A 1 89 ? 2.004 -8.016 5.679 1.00 96.00 89 PHE A CA 1
ATOM 689 C C . PHE A 1 89 ? 2.439 -9.362 5.089 1.00 96.00 89 PHE A C 1
ATOM 691 O O . PHE A 1 89 ? 2.996 -10.193 5.808 1.00 96.00 89 PHE A O 1
ATOM 698 N N . LYS A 1 90 ? 2.129 -9.610 3.808 1.00 93.81 90 LYS A N 1
ATOM 699 C CA . LYS A 1 90 ? 2.273 -10.919 3.145 1.00 93.81 90 LYS A CA 1
ATOM 700 C C . LYS A 1 90 ? 3.331 -10.892 2.026 1.00 93.81 90 LYS A C 1
ATOM 702 O O . LYS A 1 90 ? 2.967 -11.068 0.861 1.00 93.81 90 LYS A O 1
ATOM 707 N N . PRO A 1 91 ? 4.627 -10.713 2.335 1.00 91.38 91 PRO A N 1
ATOM 708 C CA . PRO A 1 91 ? 5.675 -10.830 1.331 1.00 91.38 91 PRO A CA 1
ATOM 709 C C . PRO A 1 91 ? 5.867 -12.300 0.940 1.00 91.38 91 PRO A C 1
ATOM 711 O O . PRO A 1 91 ? 5.711 -13.207 1.763 1.00 91.38 91 PRO A O 1
ATOM 714 N N . ASN A 1 92 ? 6.267 -12.560 -0.299 1.00 89.19 92 ASN A N 1
ATOM 715 C CA . ASN A 1 92 ? 6.887 -13.835 -0.646 1.00 89.19 92 ASN A CA 1
ATOM 716 C C . ASN A 1 92 ? 8.363 -13.872 -0.194 1.00 89.19 92 ASN A C 1
ATOM 718 O O . ASN A 1 92 ? 8.948 -12.864 0.204 1.00 89.19 92 ASN A O 1
ATOM 722 N N . LEU A 1 93 ? 8.993 -15.051 -0.261 1.00 88.25 93 LEU A N 1
ATOM 723 C CA . LEU A 1 93 ? 10.378 -15.238 0.193 1.00 88.25 93 LEU A CA 1
ATOM 724 C C . LEU A 1 93 ? 11.376 -14.326 -0.539 1.00 88.25 93 LEU A C 1
ATOM 726 O O . LEU A 1 93 ? 12.344 -13.862 0.062 1.00 88.25 93 LEU A O 1
ATOM 730 N N . LYS A 1 94 ? 11.144 -14.057 -1.829 1.00 85.62 94 LYS A N 1
ATOM 731 C CA . LYS A 1 94 ? 12.001 -13.171 -2.621 1.00 85.62 94 LYS A CA 1
ATOM 732 C C . LYS A 1 94 ? 11.888 -11.728 -2.126 1.00 85.62 94 LYS A C 1
ATOM 734 O O . LYS A 1 94 ? 12.911 -11.118 -1.836 1.00 85.62 94 LYS A O 1
ATOM 739 N N . GLU A 1 95 ? 10.669 -11.216 -1.974 1.00 87.00 95 GLU A N 1
ATOM 740 C CA . GLU A 1 95 ? 10.405 -9.870 -1.446 1.00 87.00 95 GLU A CA 1
ATOM 741 C C . GLU A 1 95 ? 10.972 -9.695 -0.038 1.00 87.00 95 GLU A C 1
ATOM 743 O O . GLU A 1 95 ? 11.566 -8.663 0.254 1.00 87.00 95 GLU A O 1
ATOM 748 N N . LEU A 1 96 ? 10.854 -10.714 0.816 1.00 88.12 96 LEU A N 1
ATOM 749 C CA . LEU A 1 96 ? 11.385 -10.678 2.175 1.00 88.12 96 LEU A CA 1
ATOM 750 C C . LEU A 1 96 ? 12.921 -10.578 2.193 1.00 88.12 96 LEU A C 1
ATOM 752 O O . LEU A 1 96 ? 13.469 -9.729 2.896 1.00 88.12 96 LEU A O 1
ATOM 756 N N . ARG A 1 97 ? 13.619 -11.401 1.396 1.00 87.50 97 ARG A N 1
ATOM 757 C CA . ARG A 1 97 ? 15.088 -11.343 1.257 1.00 87.50 97 ARG A CA 1
ATOM 758 C C . ARG A 1 97 ? 15.550 -9.999 0.699 1.00 87.50 97 ARG A C 1
ATOM 760 O O . ARG A 1 97 ? 16.474 -9.389 1.234 1.00 87.50 97 ARG A O 1
ATOM 767 N N . GLU A 1 98 ? 14.893 -9.525 -0.360 1.00 86.50 98 GLU A N 1
ATOM 768 C CA . GLU A 1 98 ? 15.228 -8.256 -1.014 1.00 86.50 98 GLU A CA 1
ATOM 769 C C . GLU A 1 98 ? 14.958 -7.048 -0.110 1.00 86.50 98 GLU A C 1
ATOM 771 O O . GLU A 1 98 ? 15.786 -6.138 -0.049 1.00 86.50 98 GLU A O 1
ATOM 776 N N . GLY A 1 99 ? 13.830 -7.048 0.605 1.00 82.06 99 GLY A N 1
ATOM 777 C CA . GLY A 1 99 ? 13.442 -5.987 1.530 1.00 82.06 99 GLY A CA 1
ATOM 778 C C . GLY A 1 99 ? 14.365 -5.913 2.744 1.00 82.06 99 GLY A C 1
ATOM 779 O O . GLY A 1 99 ? 14.855 -4.837 3.079 1.00 82.06 99 GLY A O 1
ATOM 780 N N . LEU A 1 100 ? 14.673 -7.056 3.368 1.00 87.25 100 LEU A N 1
ATOM 781 C CA . LEU A 1 100 ? 15.498 -7.122 4.581 1.00 87.25 100 LEU A CA 1
ATOM 782 C C . LEU A 1 100 ? 17.008 -7.162 4.315 1.00 87.25 100 LEU A C 1
ATOM 784 O O . LEU A 1 100 ? 17.787 -7.158 5.269 1.00 87.25 100 LEU A O 1
ATOM 788 N N . LYS A 1 101 ? 17.438 -7.224 3.047 1.00 84.31 101 LYS A N 1
ATOM 789 C CA . LYS A 1 101 ? 18.853 -7.358 2.648 1.00 84.31 101 LYS A CA 1
ATOM 790 C C . LYS A 1 101 ? 19.570 -8.485 3.404 1.00 84.31 101 LYS A C 1
ATOM 792 O O . LYS A 1 101 ? 20.704 -8.323 3.846 1.00 84.31 101 LYS A O 1
ATOM 797 N N . THR A 1 102 ? 18.876 -9.605 3.588 1.00 81.56 102 THR A N 1
ATOM 798 C CA . THR A 1 102 ? 19.345 -10.741 4.387 1.00 81.56 102 THR A CA 1
ATOM 799 C C . THR A 1 102 ? 19.175 -12.033 3.601 1.00 81.56 102 THR A C 1
ATOM 801 O O . THR A 1 102 ? 18.139 -12.245 2.965 1.00 81.56 102 THR A O 1
ATOM 804 N N . ASP A 1 103 ? 20.163 -12.920 3.693 1.00 76.38 103 ASP A N 1
ATOM 805 C CA . ASP A 1 103 ? 20.029 -14.296 3.229 1.00 76.38 103 ASP A CA 1
ATOM 806 C C . ASP A 1 103 ? 19.236 -15.102 4.259 1.00 76.38 103 ASP A C 1
ATOM 808 O O . ASP A 1 103 ? 19.747 -15.546 5.284 1.00 76.38 103 ASP A O 1
ATOM 812 N N . LEU A 1 104 ? 17.940 -15.251 3.992 1.00 67.00 104 LEU A N 1
ATOM 813 C CA . LEU A 1 104 ? 17.074 -16.165 4.729 1.00 67.00 104 LEU A CA 1
ATOM 814 C C . LEU A 1 104 ? 17.273 -17.566 4.149 1.00 67.00 104 LEU A C 1
ATOM 816 O O . LEU A 1 104 ? 16.750 -17.851 3.065 1.00 67.00 104 LEU A O 1
ATOM 820 N N . ALA A 1 105 ? 18.092 -18.370 4.829 1.00 57.41 105 ALA A N 1
ATOM 821 C CA . ALA A 1 105 ? 18.349 -19.778 4.525 1.00 57.41 105 ALA A CA 1
ATOM 822 C C . ALA A 1 105 ? 17.168 -20.666 4.934 1.00 57.41 105 ALA A C 1
ATOM 824 O O . ALA A 1 105 ? 16.638 -20.460 6.050 1.00 57.41 105 ALA A O 1
#

Secondary structure (DSSP, 8-state):
---------------PPPPHHHHHHHHHHHHHHHHHH--S-EEEE---SSSS-HHHHHHHHHHHHHTT--EEEE--TTTTTT--S-SEE---HHHHHHHHT----

Radius of gyration: 17.67 Å; chains: 1; bounding box: 40×44×51 Å